Protein AF-A0A7V6G6B2-F1 (afdb_monomer_lite)

Radius of gyration: 13.2 Å; chains: 1; bounding box: 31×18×35 Å

Secondary structure (DSSP, 8-state):
---HHHHHHHHTTS-----EEEETTTTEEEEEETTTTEEEE--

Structure (mmCIF, N/CA/C/O backbone):
data_AF-A0A7V6G6B2-F1
#
_entry.id   AF-A0A7V6G6B2-F1
#
loop_
_atom_site.group_PDB
_atom_site.id
_atom_site.type_symbol
_atom_site.label_atom_id
_atom_site.label_alt_id
_atom_site.label_comp_id
_atom_site.label_asym_id
_atom_site.label_entity_id
_atom_site.label_seq_i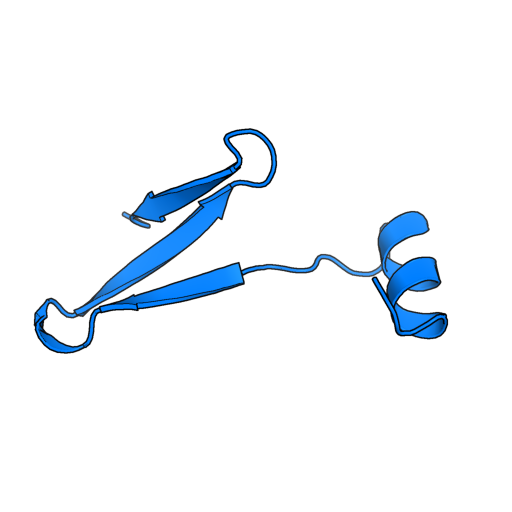d
_atom_site.pdbx_PDB_ins_code
_atom_site.Cartn_x
_atom_site.Cartn_y
_atom_site.Cartn_z
_atom_site.occupancy
_atom_site.B_iso_or_equiv
_atom_site.auth_seq_id
_atom_site.auth_comp_id
_atom_site.auth_asym_id
_atom_site.auth_atom_id
_atom_site.pdbx_PDB_model_num
ATOM 1 N N . MET A 1 1 ? -11.073 4.872 2.501 1.00 78.12 1 MET A N 1
ATOM 2 C CA . MET A 1 1 ? -11.285 3.415 2.676 1.00 78.12 1 MET A CA 1
ATOM 3 C C . MET A 1 1 ? -12.777 3.134 2.864 1.00 78.12 1 MET A C 1
ATOM 5 O O . MET A 1 1 ? -13.333 3.558 3.878 1.00 78.12 1 MET A O 1
ATOM 9 N N . GLN A 1 2 ? -13.439 2.536 1.864 1.00 91.69 2 GLN A N 1
ATOM 10 C CA . GLN A 1 2 ? -14.906 2.359 1.823 1.00 91.69 2 GLN A CA 1
ATOM 11 C C . GLN A 1 2 ? -15.416 1.232 2.736 1.00 91.69 2 GLN A C 1
ATOM 13 O O . GLN A 1 2 ? -16.439 1.408 3.383 1.00 91.69 2 GLN A O 1
ATOM 18 N N . TYR A 1 3 ? -14.683 0.121 2.856 1.00 96.06 3 TYR A N 1
ATOM 19 C CA . TYR A 1 3 ? -15.112 -1.037 3.647 1.00 96.06 3 TYR A CA 1
ATOM 20 C C . TYR A 1 3 ? -14.914 -0.810 5.159 1.00 96.06 3 TYR A C 1
ATOM 22 O O . TYR A 1 3 ? -13.766 -0.645 5.593 1.00 96.06 3 TYR A O 1
ATOM 30 N N . PRO A 1 4 ? -15.987 -0.816 5.985 1.00 95.75 4 PRO A N 1
ATOM 31 C CA . PRO A 1 4 ? -15.889 -0.499 7.414 1.00 95.75 4 PRO A CA 1
ATOM 32 C C . PRO A 1 4 ? -14.974 -1.447 8.194 1.00 95.75 4 PRO A C 1
ATOM 34 O O . PRO A 1 4 ? -14.182 -0.998 9.020 1.00 95.75 4 PRO A O 1
ATOM 37 N N . TYR A 1 5 ? -15.037 -2.746 7.891 1.00 96.50 5 TYR A N 1
ATOM 38 C CA .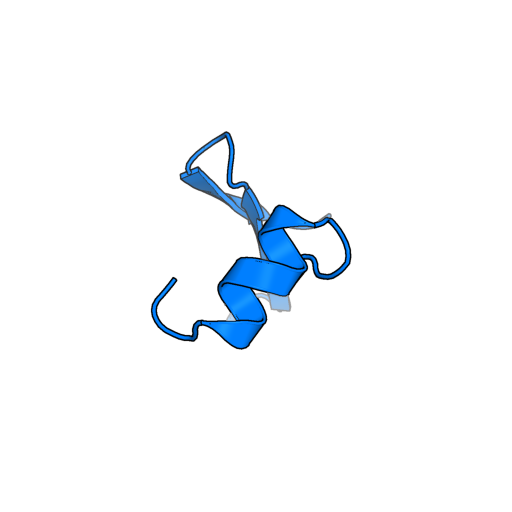 TYR A 1 5 ? -14.207 -3.764 8.535 1.00 96.50 5 TYR A CA 1
ATOM 39 C C . TYR A 1 5 ? -12.708 -3.533 8.285 1.00 96.50 5 TYR A C 1
ATOM 41 O O . TYR A 1 5 ? -11.923 -3.472 9.229 1.00 96.50 5 TYR A O 1
ATOM 49 N N . ILE A 1 6 ? -12.325 -3.295 7.025 1.00 95.38 6 ILE A N 1
ATOM 50 C CA . ILE A 1 6 ? -10.937 -3.006 6.635 1.00 95.38 6 ILE A CA 1
ATOM 51 C C . ILE A 1 6 ? -10.455 -1.715 7.300 1.00 95.38 6 ILE A C 1
ATOM 53 O O . ILE A 1 6 ? -9.377 -1.686 7.888 1.00 95.38 6 ILE A O 1
ATOM 57 N N . ARG A 1 7 ? -11.285 -0.660 7.295 1.00 96.06 7 ARG A N 1
ATOM 58 C CA . ARG A 1 7 ? -10.960 0.609 7.964 1.00 96.06 7 ARG A CA 1
ATOM 59 C C . ARG A 1 7 ? -10.661 0.400 9.450 1.00 96.06 7 ARG A C 1
ATOM 61 O O . ARG A 1 7 ? -9.700 0.978 9.954 1.00 96.06 7 ARG A O 1
ATOM 68 N N . LYS A 1 8 ? -11.476 -0.403 10.143 1.00 97.50 8 LYS A N 1
ATOM 69 C CA . LYS A 1 8 ? -11.277 -0.728 11.560 1.00 97.50 8 LYS A CA 1
ATOM 70 C C . LYS A 1 8 ? -9.958 -1.475 11.776 1.00 97.50 8 LYS A C 1
ATOM 72 O O . LYS A 1 8 ? -9.165 -1.042 12.603 1.00 97.50 8 LYS A O 1
ATOM 77 N N . ALA A 1 9 ? -9.692 -2.526 11.002 1.00 97.44 9 ALA A N 1
ATOM 78 C CA . ALA A 1 9 ? -8.480 -3.333 11.143 1.00 97.44 9 ALA A CA 1
ATOM 79 C C . ALA A 1 9 ? -7.191 -2.535 10.873 1.00 97.44 9 ALA A C 1
ATOM 81 O O . ALA A 1 9 ? -6.229 -2.666 11.628 1.00 97.44 9 ALA A O 1
ATOM 82 N N . VAL A 1 10 ? -7.191 -1.660 9.860 1.00 96.38 10 VAL A N 1
ATOM 83 C CA . VAL A 1 10 ? -6.054 -0.770 9.564 1.00 96.38 10 VAL A CA 1
ATOM 84 C C . VAL A 1 10 ? -5.845 0.248 10.681 1.00 96.38 10 VAL A C 1
ATOM 86 O O . VAL A 1 10 ? -4.722 0.437 11.139 1.00 96.38 10 VAL A O 1
ATOM 89 N N . LYS A 1 11 ? -6.923 0.877 11.172 1.00 95.75 11 LYS A N 1
ATOM 90 C CA . LYS A 1 11 ? -6.839 1.843 12.281 1.00 95.75 11 LYS A CA 1
ATOM 91 C C . LYS A 1 11 ? -6.310 1.201 13.569 1.00 95.75 11 LYS A C 1
ATOM 93 O O . LYS A 1 11 ? -5.608 1.858 14.327 1.00 95.75 11 LYS A O 1
ATOM 98 N N . GLU A 1 12 ? -6.653 -0.060 13.814 1.00 97.75 12 GLU A N 1
ATOM 99 C CA . GLU A 1 12 ? -6.185 -0.838 14.967 1.00 97.75 12 GLU A CA 1
ATOM 100 C C . GLU A 1 12 ? -4.773 -1.423 14.778 1.00 97.75 12 GLU A C 1
ATOM 102 O O . GLU A 1 12 ? -4.280 -2.093 15.681 1.00 97.75 12 GLU A O 1
ATOM 107 N N . GLY A 1 13 ? -4.125 -1.218 13.624 1.00 96.62 13 GLY A N 1
ATOM 108 C CA . GLY A 1 13 ? -2.805 -1.786 13.324 1.00 96.62 13 GLY A CA 1
ATOM 109 C C . GLY A 1 13 ? -2.801 -3.305 13.118 1.00 96.62 13 GLY A C 1
ATOM 110 O O . GLY A 1 13 ? -1.741 -3.916 13.067 1.00 96.62 13 GLY A O 1
ATOM 111 N N . LYS A 1 14 ? -3.979 -3.928 12.990 1.00 97.75 14 LYS A N 1
ATOM 112 C CA . LYS A 1 14 ? -4.145 -5.376 12.768 1.00 97.75 14 LYS A CA 1
ATOM 113 C C . LYS A 1 14 ? -4.044 -5.772 11.297 1.00 97.75 14 LYS A C 1
ATOM 115 O O . LYS A 1 14 ? -3.975 -6.956 10.987 1.00 97.75 14 LYS A O 1
ATOM 120 N N . LEU A 1 15 ? -4.106 -4.793 10.398 1.00 96.25 15 LEU A N 1
ATOM 121 C CA . LEU A 1 15 ? -4.035 -4.986 8.958 1.00 96.25 15 LEU A CA 1
ATOM 122 C C . LEU A 1 15 ? -3.199 -3.872 8.332 1.00 96.25 15 LEU A C 1
ATOM 124 O O . LEU A 1 15 ? -3.476 -2.693 8.543 1.00 96.25 15 LEU A O 1
ATOM 128 N N . THR A 1 16 ? -2.241 -4.259 7.500 1.00 94.62 16 THR A N 1
ATOM 129 C CA . THR A 1 16 ? -1.478 -3.343 6.651 1.00 94.62 16 THR A CA 1
ATOM 130 C C . THR A 1 16 ? -1.967 -3.495 5.219 1.00 94.62 16 THR A C 1
ATOM 132 O O . THR A 1 16 ? -2.108 -4.610 4.726 1.00 94.62 16 THR A O 1
ATOM 135 N N . VAL A 1 17 ? -2.249 -2.377 4.552 1.00 93.06 17 VAL A N 1
ATOM 136 C CA . VAL A 1 17 ? -2.611 -2.362 3.129 1.00 93.06 17 VAL A CA 1
ATOM 137 C C . VAL A 1 17 ? -1.390 -1.920 2.343 1.00 93.06 17 VAL A C 1
ATOM 139 O O . VAL A 1 17 ? -0.840 -0.859 2.624 1.00 93.06 17 VAL A O 1
ATOM 142 N N . MET A 1 18 ? -0.993 -2.726 1.365 1.00 94.12 18 MET A N 1
ATOM 143 C CA . MET A 1 18 ? 0.118 -2.448 0.457 1.00 94.12 18 MET A CA 1
ATOM 144 C C . MET A 1 18 ? -0.431 -2.232 -0.953 1.00 94.12 18 MET A C 1
ATOM 146 O O . MET A 1 18 ? -1.478 -2.782 -1.304 1.00 94.12 18 MET A O 1
ATOM 150 N N . GLY A 1 19 ? 0.242 -1.400 -1.743 1.00 95.06 19 GLY A N 1
ATOM 151 C CA . GLY A 1 19 ? -0.114 -1.152 -3.137 1.00 95.06 19 GLY A CA 1
ATOM 152 C C . GLY A 1 19 ? 1.074 -1.470 -4.021 1.00 95.06 19 GLY A C 1
ATOM 153 O O . GLY A 1 19 ? 2.089 -0.796 -3.905 1.00 95.06 19 GLY A O 1
ATOM 154 N N . TRP A 1 20 ? 0.951 -2.476 -4.885 1.00 96.56 20 TRP A N 1
ATOM 155 C CA . TRP A 1 20 ? 2.021 -2.889 -5.791 1.00 96.56 20 TRP A CA 1
ATOM 156 C C . TRP A 1 20 ? 1.654 -2.620 -7.240 1.00 96.56 20 TRP A C 1
ATOM 158 O O . TRP A 1 20 ? 0.496 -2.763 -7.639 1.00 96.56 20 TRP A O 1
ATOM 168 N N . TRP A 1 21 ? 2.661 -2.256 -8.020 1.00 96.25 21 TRP A N 1
ATOM 169 C CA . TRP A 1 21 ? 2.584 -2.168 -9.467 1.00 96.25 21 TRP A CA 1
ATOM 170 C C . TRP A 1 21 ? 3.680 -3.037 -10.077 1.00 96.25 21 TRP A C 1
ATOM 172 O O . TRP A 1 21 ? 4.819 -3.015 -9.619 1.00 96.25 21 TRP A O 1
ATOM 182 N N . TYR A 1 22 ? 3.314 -3.830 -11.079 1.00 96.06 22 TYR A N 1
ATOM 183 C CA . TYR A 1 22 ? 4.225 -4.734 -11.767 1.00 96.06 22 TYR A CA 1
ATOM 184 C C . TYR A 1 22 ? 4.369 -4.302 -13.222 1.00 96.06 22 TYR A C 1
ATOM 186 O O . TYR A 1 22 ? 3.366 -4.188 -13.934 1.00 96.06 22 TYR A O 1
ATOM 194 N N . HIS A 1 23 ? 5.607 -4.074 -13.649 1.00 95.62 23 HIS A N 1
ATOM 195 C CA . HIS A 1 23 ? 5.948 -3.767 -15.027 1.00 95.62 23 HIS A CA 1
ATOM 196 C C . HIS A 1 23 ? 6.348 -5.061 -15.743 1.00 95.62 23 HIS A C 1
ATOM 198 O O . HIS A 1 23 ? 7.436 -5.589 -15.523 1.00 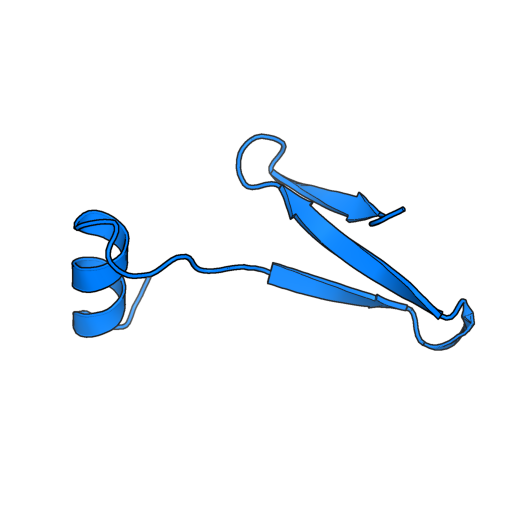95.62 23 HIS A O 1
ATOM 204 N N . ILE A 1 24 ? 5.439 -5.595 -16.565 1.00 95.88 24 ILE A N 1
ATOM 205 C CA . ILE A 1 24 ? 5.562 -6.942 -17.152 1.00 95.88 24 ILE A CA 1
ATOM 206 C C . ILE A 1 24 ? 6.791 -7.056 -18.056 1.00 95.88 24 ILE A C 1
ATOM 208 O O . ILE A 1 24 ? 7.511 -8.047 -17.972 1.00 95.88 24 ILE A O 1
ATOM 212 N N . ASP A 1 25 ? 7.042 -6.043 -18.884 1.00 96.81 25 ASP A N 1
ATOM 213 C CA . ASP A 1 25 ? 8.101 -6.099 -19.896 1.00 96.81 25 ASP A CA 1
ATOM 214 C C . ASP A 1 25 ? 9.507 -6.075 -19.280 1.00 96.81 25 ASP A C 1
ATOM 216 O O . ASP A 1 25 ? 10.429 -6.698 -19.801 1.00 96.81 25 ASP A O 1
ATOM 220 N N . GLU A 1 26 ? 9.671 -5.385 -18.151 1.00 94.31 26 GLU A N 1
ATOM 221 C CA . GLU A 1 26 ? 10.968 -5.223 -17.475 1.00 94.31 26 GLU A CA 1
ATOM 222 C C . GLU A 1 26 ? 11.112 -6.145 -16.254 1.00 94.31 26 GLU A C 1
ATOM 224 O O . GLU A 1 26 ? 12.191 -6.263 -15.677 1.00 94.31 26 GLU A O 1
ATOM 229 N N . GLY A 1 27 ? 10.029 -6.821 -15.855 1.00 94.19 27 GLY A N 1
ATOM 230 C CA . GLY A 1 27 ? 9.986 -7.674 -14.670 1.00 94.19 27 GLY A CA 1
ATOM 231 C C . GLY A 1 27 ? 10.090 -6.907 -13.349 1.00 94.19 27 G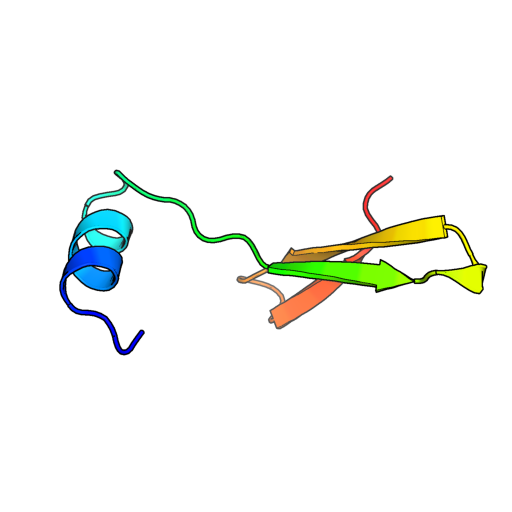LY A C 1
ATOM 232 O O . GLY A 1 27 ? 10.432 -7.497 -12.326 1.00 94.19 27 GLY A O 1
ATOM 233 N N . GLU A 1 28 ? 9.813 -5.604 -13.353 1.00 96.56 28 GLU A N 1
ATOM 234 C CA . GLU A 1 28 ? 10.035 -4.729 -12.205 1.00 96.56 28 GLU A CA 1
ATOM 235 C C . GLU A 1 28 ? 8.803 -4.643 -11.300 1.00 96.56 28 GLU A C 1
ATOM 237 O O . GLU A 1 28 ? 7.663 -4.566 -11.763 1.00 96.56 28 GLU A O 1
ATOM 242 N N . ILE A 1 29 ? 9.034 -4.622 -9.987 1.00 96.38 29 ILE A N 1
ATOM 243 C CA . ILE A 1 29 ? 7.993 -4.442 -8.972 1.00 96.38 29 ILE A CA 1
ATOM 244 C C . ILE A 1 29 ? 8.193 -3.080 -8.321 1.00 96.38 29 ILE A C 1
ATOM 246 O O . ILE A 1 29 ? 9.310 -2.691 -7.986 1.00 96.38 29 ILE A O 1
ATOM 250 N N . TYR A 1 30 ? 7.096 -2.373 -8.101 1.00 97.00 30 TYR A N 1
ATOM 251 C CA . TYR A 1 30 ? 7.079 -1.094 -7.420 1.00 97.00 30 TYR A CA 1
ATOM 252 C C . TYR A 1 30 ? 6.117 -1.149 -6.238 1.00 97.00 30 TYR A C 1
ATOM 254 O O . TYR A 1 30 ? 4.960 -1.544 -6.394 1.00 97.00 30 TYR A O 1
ATOM 262 N N . ASP A 1 31 ? 6.576 -0.704 -5.072 1.00 96.94 31 ASP A N 1
ATOM 263 C CA . ASP A 1 31 ? 5.770 -0.550 -3.864 1.00 96.94 31 ASP A CA 1
ATOM 264 C C . ASP A 1 31 ? 5.311 0.905 -3.717 1.00 96.94 31 ASP A C 1
ATOM 266 O O . ASP A 1 31 ? 6.047 1.853 -4.005 1.00 96.94 31 ASP A O 1
ATOM 270 N N . TYR A 1 32 ? 4.059 1.100 -3.315 1.00 97.19 32 TYR A N 1
ATOM 271 C CA . TYR A 1 32 ? 3.501 2.424 -3.096 1.00 97.19 32 TYR A CA 1
ATOM 272 C C . TYR A 1 32 ? 3.887 2.965 -1.719 1.00 97.19 32 TYR A C 1
ATOM 274 O O . TYR A 1 32 ? 3.318 2.581 -0.693 1.00 97.19 32 TYR A O 1
ATOM 282 N N . ASP A 1 33 ? 4.767 3.965 -1.705 1.00 95.69 33 ASP A N 1
ATOM 283 C CA . ASP A 1 33 ? 5.118 4.676 -0.485 1.00 95.69 33 ASP A CA 1
ATOM 284 C C . ASP A 1 33 ? 4.019 5.691 -0.127 1.00 95.69 33 ASP A C 1
ATOM 286 O O . ASP A 1 33 ? 3.826 6.725 -0.780 1.00 95.69 33 ASP A O 1
ATOM 290 N N . PHE A 1 34 ? 3.299 5.416 0.962 1.00 91.31 34 PHE A N 1
ATOM 291 C CA . PHE A 1 34 ? 2.218 6.272 1.454 1.00 91.31 34 PHE A CA 1
ATOM 292 C C . PHE A 1 34 ? 2.681 7.647 1.963 1.00 91.31 34 PHE A C 1
ATOM 294 O O . PHE A 1 34 ? 1.872 8.579 1.982 1.00 91.31 34 PHE A O 1
ATOM 301 N N . LYS A 1 35 ? 3.945 7.799 2.380 1.00 93.94 35 LYS A N 1
ATOM 302 C CA . LYS A 1 35 ? 4.512 9.081 2.835 1.00 93.94 35 LYS A CA 1
ATOM 303 C C . LYS A 1 35 ? 4.878 9.960 1.644 1.00 93.94 35 LYS A C 1
ATOM 305 O O . LYS A 1 35 ? 4.547 11.144 1.636 1.00 93.94 35 LYS A O 1
ATOM 310 N N . LEU A 1 36 ? 5.528 9.376 0.640 1.00 95.88 36 LEU A N 1
ATOM 311 C CA . LEU A 1 36 ? 5.994 10.062 -0.567 1.00 95.88 36 LEU A CA 1
ATOM 312 C C . LEU A 1 36 ? 4.909 10.187 -1.643 1.00 95.88 36 LEU A C 1
ATOM 314 O O . LEU A 1 36 ? 5.068 10.970 -2.577 1.00 95.88 36 LEU A O 1
ATOM 318 N N . LYS A 1 37 ? 3.799 9.453 -1.494 1.00 94.94 37 LYS A N 1
ATOM 319 C CA . LYS A 1 37 ? 2.664 9.411 -2.427 1.00 94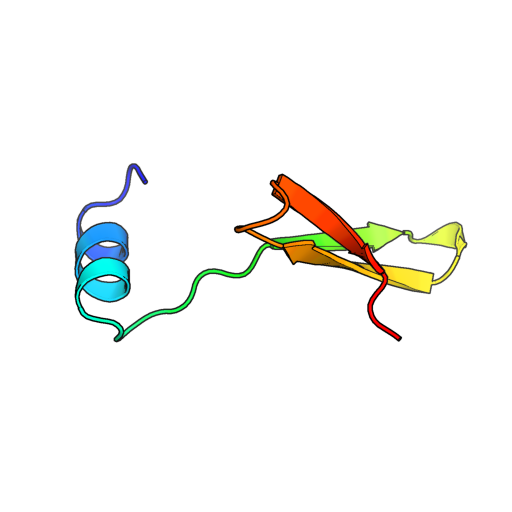.94 37 LYS A CA 1
ATOM 320 C C . LYS A 1 37 ? 3.080 9.038 -3.853 1.00 94.94 37 LYS A C 1
ATOM 322 O O . LYS A 1 37 ? 2.594 9.625 -4.819 1.00 94.94 37 LYS A O 1
ATOM 327 N N . ARG A 1 38 ? 3.995 8.076 -3.987 1.00 95.62 38 ARG A N 1
ATOM 328 C CA . ARG A 1 38 ? 4.473 7.571 -5.281 1.00 95.62 38 ARG A CA 1
ATOM 329 C C . ARG A 1 38 ? 4.908 6.115 -5.184 1.00 95.62 38 ARG A C 1
ATOM 331 O O . ARG A 1 38 ? 5.273 5.646 -4.111 1.00 95.62 38 ARG A O 1
ATOM 338 N N . PHE A 1 39 ? 4.898 5.442 -6.327 1.00 96.69 39 PHE A N 1
ATOM 339 C CA . PHE A 1 39 ? 5.484 4.119 -6.485 1.00 96.69 39 PHE A CA 1
ATOM 340 C C . PHE A 1 39 ? 7.011 4.219 -6.517 1.00 96.69 39 PHE A C 1
ATOM 342 O O . PHE A 1 39 ? 7.567 5.079 -7.205 1.00 96.69 39 PHE A O 1
ATOM 349 N N . ILE A 1 40 ? 7.675 3.363 -5.750 1.00 96.38 40 ILE A N 1
ATOM 350 C CA . ILE A 1 40 ? 9.129 3.259 -5.655 1.00 96.38 40 ILE A CA 1
ATOM 351 C C . ILE A 1 40 ? 9.491 1.833 -6.029 1.00 96.38 40 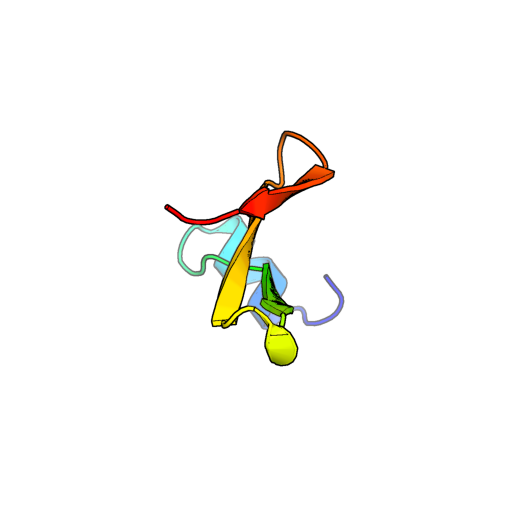ILE A C 1
ATOM 353 O O . ILE A 1 40 ? 8.873 0.887 -5.545 1.00 96.38 40 ILE A O 1
ATOM 357 N N . ARG A 1 41 ? 10.468 1.691 -6.920 1.00 94.62 41 ARG A N 1
ATOM 358 C CA . ARG A 1 41 ? 10.951 0.383 -7.342 1.00 94.62 41 ARG A CA 1
ATOM 359 C C . ARG A 1 41 ? 11.479 -0.388 -6.133 1.00 94.62 41 ARG A C 1
ATOM 361 O O . ARG A 1 41 ? 12.195 0.171 -5.305 1.00 94.62 41 ARG A O 1
ATOM 368 N N . VAL A 1 42 ? 11.098 -1.654 -6.052 1.00 91.19 42 VAL A N 1
ATOM 369 C CA . VAL A 1 42 ? 11.636 -2.613 -5.091 1.00 91.19 42 VAL A CA 1
ATOM 370 C C . VAL A 1 42 ? 12.950 -3.144 -5.671 1.00 91.19 42 VAL A C 1
ATOM 372 O O . VAL A 1 42 ? 12.965 -3.606 -6.813 1.00 91.19 42 VAL A O 1
ATOM 375 N N . GLU A 1 43 ? 14.044 -3.006 -4.919 1.00 79.69 43 GLU A N 1
ATOM 376 C CA . GLU A 1 43 ? 15.367 -3.572 -5.245 1.00 79.69 43 GLU A CA 1
ATOM 377 C C . GLU A 1 43 ? 15.510 -5.014 -4.748 1.00 79.69 43 GLU A C 1
ATOM 379 O O . GLU A 1 43 ? 14.990 -5.320 -3.648 1.00 79.69 43 GLU A O 1
#

pLDDT: mean 94.83, std 3.85, range [78.12, 97.75]

Sequence (43 aa):
MQYPYIRKAVKEGKLTVMGWWYHIDEGEIYDYDFKLKRFIRVE

Foldseek 3Di:
DPDPVQVVCVVVVNDDDWDWDADVVVRWIWTQDPVVRDTDTDD